Protein AF-A0A852K360-F1 (afdb_monomer_lite)

Structure (mmCIF, N/CA/C/O backbone):
data_AF-A0A852K360-F1
#
_entry.id   AF-A0A852K360-F1
#
loop_
_atom_site.group_PDB
_atom_site.id
_atom_site.type_symbol
_atom_site.label_atom_id
_atom_site.label_alt_id
_atom_site.label_comp_id
_atom_site.label_asym_id
_atom_site.label_entity_id
_atom_site.label_seq_id
_atom_site.pdbx_PDB_ins_code
_atom_site.Cartn_x
_atom_site.Cartn_y
_atom_site.Cartn_z
_atom_site.occupancy
_atom_site.B_iso_or_equiv
_atom_site.auth_seq_id
_atom_site.auth_comp_id
_atom_site.auth_asym_id
_atom_site.auth_atom_id
_atom_site.pdbx_PDB_model_num
ATOM 1 N N . GLY A 1 1 ? 64.639 8.748 -26.384 1.00 38.12 1 GLY A N 1
ATOM 2 C CA . GLY A 1 1 ? 63.328 8.684 -27.054 1.00 38.12 1 GLY A CA 1
ATOM 3 C C . GLY A 1 1 ? 62.522 7.569 -26.426 1.00 38.12 1 GLY A C 1
ATOM 4 O O . GLY A 1 1 ? 63.135 6.596 -26.009 1.00 38.12 1 GLY A O 1
ATOM 5 N N . SER A 1 2 ? 61.213 7.790 -26.299 1.00 51.25 2 SER A N 1
ATOM 6 C CA . SER A 1 2 ? 60.195 6.983 -25.611 1.00 51.25 2 SER A CA 1
ATOM 7 C C . SER A 1 2 ? 60.299 5.470 -25.779 1.00 51.25 2 SER A C 1
ATOM 9 O O . SER A 1 2 ? 60.521 4.977 -26.881 1.00 51.25 2 SER A O 1
ATOM 11 N N . ALA A 1 3 ? 60.004 4.755 -24.694 1.00 44.69 3 ALA A N 1
ATOM 12 C CA . ALA A 1 3 ? 59.509 3.386 -24.735 1.00 44.69 3 ALA A CA 1
ATOM 13 C C . ALA A 1 3 ? 58.114 3.373 -24.090 1.00 44.69 3 ALA A C 1
ATOM 15 O O . ALA A 1 3 ? 57.970 3.178 -22.885 1.00 44.69 3 ALA A O 1
ATOM 16 N N . ASP A 1 4 ? 57.093 3.637 -24.905 1.00 55.25 4 ASP A N 1
ATOM 17 C CA . ASP A 1 4 ? 55.687 3.478 -24.542 1.00 55.25 4 ASP A CA 1
ATOM 18 C C . ASP A 1 4 ? 55.355 1.979 -24.517 1.00 55.25 4 ASP A C 1
ATOM 20 O O . ASP A 1 4 ? 55.183 1.344 -25.558 1.00 55.25 4 ASP A O 1
ATOM 24 N N . SER A 1 5 ? 55.292 1.383 -23.325 1.00 63.78 5 SER A N 1
ATOM 25 C CA . SER A 1 5 ? 54.733 0.037 -23.157 1.00 63.78 5 SER A CA 1
ATOM 26 C C . SER A 1 5 ? 53.223 0.155 -22.995 1.00 63.78 5 SER A C 1
ATOM 28 O O . SER A 1 5 ? 52.717 0.456 -21.913 1.00 63.78 5 SER A O 1
ATOM 30 N N . TYR A 1 6 ? 52.510 -0.062 -24.101 1.00 50.16 6 TYR A N 1
ATOM 31 C CA . TYR A 1 6 ? 51.060 -0.205 -24.140 1.00 50.16 6 TYR A CA 1
ATOM 32 C C . TYR A 1 6 ? 50.628 -1.299 -23.162 1.00 50.16 6 TYR A C 1
ATOM 34 O O . TYR A 1 6 ? 50.781 -2.492 -23.413 1.00 50.16 6 TYR A O 1
ATOM 42 N N . THR A 1 7 ? 50.061 -0.881 -22.036 1.00 49.69 7 THR A N 1
ATOM 43 C C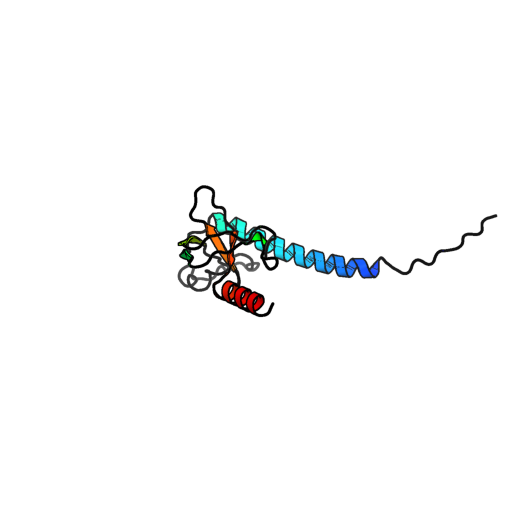A . THR A 1 7 ? 49.240 -1.765 -21.217 1.00 49.69 7 THR A CA 1
ATOM 44 C C . THR A 1 7 ? 47.967 -2.018 -22.014 1.00 49.69 7 THR A C 1
ATOM 46 O O . THR A 1 7 ? 47.090 -1.157 -22.078 1.00 49.69 7 THR A O 1
ATOM 49 N N . SER A 1 8 ? 47.874 -3.174 -22.669 1.00 53.16 8 SER A N 1
ATOM 50 C CA . SER A 1 8 ? 46.622 -3.682 -23.225 1.00 53.16 8 SER A CA 1
ATOM 51 C C . SER A 1 8 ? 45.632 -3.887 -22.076 1.00 53.16 8 SER A C 1
ATOM 53 O O . SER A 1 8 ? 45.617 -4.938 -21.440 1.00 53.16 8 SER A O 1
ATOM 55 N N . ARG A 1 9 ? 44.832 -2.862 -21.763 1.00 56.00 9 ARG A N 1
ATOM 56 C CA . ARG A 1 9 ? 43.651 -3.016 -20.909 1.00 56.00 9 ARG A CA 1
ATOM 57 C C . ARG A 1 9 ? 42.599 -3.745 -21.750 1.00 56.00 9 ARG A C 1
ATOM 59 O O . ARG A 1 9 ? 42.211 -3.205 -22.787 1.00 56.00 9 ARG A O 1
ATOM 66 N N . PRO A 1 10 ? 42.161 -4.955 -21.370 1.00 50.22 10 PRO A N 1
ATOM 67 C CA . PRO A 1 10 ? 41.030 -5.577 -22.033 1.00 50.22 10 PRO A CA 1
ATOM 68 C C . PRO A 1 10 ? 39.787 -4.701 -21.813 1.00 50.22 10 PRO A C 1
ATOM 70 O O . PRO A 1 10 ? 39.652 -4.030 -20.789 1.00 50.22 10 PRO A O 1
ATOM 73 N N . SER A 1 11 ? 38.935 -4.671 -22.829 1.00 49.25 11 SER A N 1
ATOM 74 C CA . SER A 1 11 ? 37.695 -3.909 -22.982 1.00 49.25 11 SER A CA 1
ATOM 75 C C . SER A 1 11 ? 36.753 -4.010 -21.773 1.00 49.25 11 SER A C 1
ATOM 77 O O . SER A 1 11 ? 35.892 -4.881 -21.724 1.00 49.25 11 SER A O 1
ATOM 79 N N . LEU A 1 12 ? 36.903 -3.090 -20.818 1.00 53.78 12 LEU A N 1
ATOM 80 C CA . LEU A 1 12 ? 35.995 -2.909 -19.678 1.00 53.78 12 LEU A CA 1
ATOM 81 C C . LEU A 1 12 ? 34.682 -2.206 -20.087 1.00 53.78 12 LEU A C 1
ATOM 83 O O . LEU A 1 12 ? 33.721 -2.230 -19.337 1.00 53.78 12 LEU A O 1
ATOM 87 N N . ASP A 1 13 ? 34.634 -1.608 -21.280 1.00 49.59 13 ASP A N 1
ATOM 88 C CA . ASP A 1 13 ? 33.533 -0.751 -21.755 1.00 49.59 13 ASP A CA 1
ATOM 89 C C . ASP A 1 13 ? 32.276 -1.536 -22.198 1.00 49.59 13 ASP A C 1
ATOM 91 O O . ASP A 1 13 ? 31.154 -1.041 -22.141 1.00 49.59 13 ASP A O 1
ATOM 95 N N . SER A 1 14 ? 32.442 -2.796 -22.617 1.00 48.38 14 SER A N 1
ATOM 96 C CA . SER A 1 14 ? 31.339 -3.611 -23.157 1.00 48.38 14 SER A CA 1
ATOM 97 C C . SER A 1 14 ? 30.596 -4.435 -22.102 1.00 48.38 14 SER A C 1
ATOM 99 O O . SER A 1 14 ? 29.448 -4.805 -22.328 1.00 48.38 14 SER A O 1
ATOM 101 N N . ASP A 1 15 ? 31.233 -4.715 -20.963 1.00 51.91 15 ASP A N 1
ATOM 102 C CA . ASP A 1 15 ? 30.609 -5.428 -19.839 1.00 51.91 15 ASP A CA 1
ATOM 103 C C . ASP A 1 15 ? 29.762 -4.459 -18.993 1.00 51.91 15 ASP A C 1
ATOM 105 O O . ASP A 1 15 ? 28.630 -4.765 -18.627 1.00 51.91 15 ASP A O 1
ATOM 109 N N . VAL A 1 16 ? 30.242 -3.218 -18.818 1.00 55.97 16 VAL A N 1
ATOM 110 C CA . VAL A 1 16 ? 29.524 -2.173 -18.068 1.00 55.97 16 VAL A CA 1
ATOM 111 C C . VAL A 1 16 ? 28.207 -1.757 -18.725 1.00 55.97 16 VAL A C 1
ATOM 113 O O . VAL A 1 16 ? 27.234 -1.560 -18.011 1.00 55.97 16 VAL A O 1
ATOM 116 N N . SER A 1 17 ? 28.122 -1.705 -20.062 1.00 59.53 17 SER A N 1
ATOM 117 C CA . SER A 1 17 ? 26.893 -1.276 -20.759 1.00 59.53 17 SER A CA 1
ATOM 118 C C . SER A 1 17 ? 25.708 -2.229 -20.548 1.00 59.53 17 SER A C 1
ATOM 120 O O . SER A 1 17 ? 24.575 -1.780 -20.413 1.00 59.53 17 SER A O 1
ATOM 122 N N . LEU A 1 18 ? 25.943 -3.547 -20.494 1.00 58.31 18 LEU A N 1
ATOM 123 C CA . LEU A 1 18 ? 24.863 -4.523 -20.278 1.00 58.31 18 LEU A CA 1
ATOM 124 C C . LEU A 1 18 ? 24.356 -4.515 -18.831 1.00 58.31 18 LEU A C 1
ATOM 126 O O . LEU A 1 18 ? 23.177 -4.781 -18.593 1.00 58.31 18 LEU A O 1
ATOM 130 N N . GLU A 1 19 ? 25.235 -4.226 -17.870 1.00 59.91 19 GLU A N 1
ATOM 131 C CA . GLU A 1 19 ? 24.853 -4.030 -16.471 1.00 59.91 19 GLU A CA 1
ATOM 132 C C . GLU A 1 19 ? 24.109 -2.693 -16.282 1.00 59.91 19 GLU A C 1
ATOM 134 O O . GLU A 1 19 ? 23.088 -2.664 -15.595 1.00 59.91 19 GLU A O 1
ATOM 139 N N . GLU A 1 20 ? 24.527 -1.624 -16.972 1.00 63.28 20 GLU A N 1
ATOM 140 C CA . GLU A 1 20 ? 23.839 -0.322 -16.975 1.00 63.28 20 GLU A CA 1
ATOM 141 C C . GLU A 1 20 ? 22.427 -0.412 -17.581 1.00 63.28 20 GLU A C 1
ATOM 143 O O . GLU A 1 20 ? 21.478 0.125 -17.010 1.00 63.28 20 GLU A O 1
ATOM 148 N N . ASP A 1 21 ? 22.244 -1.161 -18.676 1.00 70.75 21 ASP A N 1
ATOM 149 C CA . ASP A 1 21 ? 20.927 -1.397 -19.288 1.00 70.75 21 ASP A CA 1
ATOM 150 C C . ASP A 1 21 ? 19.978 -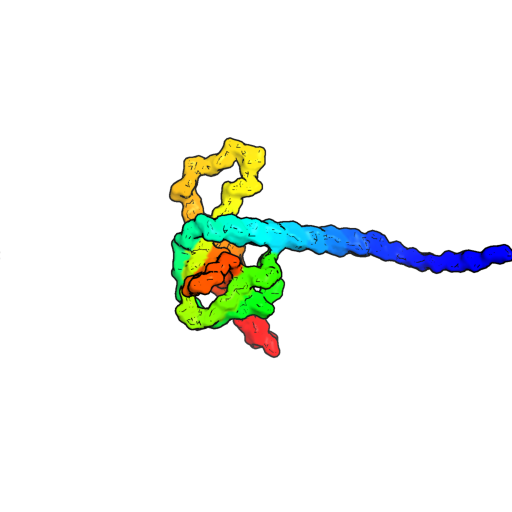2.168 -18.347 1.00 70.75 21 ASP A C 1
ATOM 152 O O . ASP A 1 21 ? 18.782 -1.867 -18.252 1.00 70.75 21 ASP A O 1
ATOM 156 N N . ARG A 1 22 ? 20.499 -3.161 -17.610 1.00 72.31 22 ARG A N 1
ATOM 157 C CA . ARG A 1 22 ? 19.728 -3.925 -16.609 1.00 72.31 22 ARG A CA 1
ATOM 158 C C . ARG A 1 22 ? 19.337 -3.061 -15.417 1.00 72.31 22 ARG A C 1
ATOM 160 O O . ARG A 1 22 ? 18.206 -3.153 -14.932 1.00 72.31 22 ARG A O 1
ATOM 167 N N . GLU A 1 23 ? 20.263 -2.234 -14.943 1.00 75.12 23 GLU A N 1
ATOM 168 C CA . GLU A 1 23 ? 20.017 -1.293 -13.855 1.00 75.12 23 GLU A CA 1
ATOM 169 C C . GLU A 1 23 ? 19.019 -0.203 -14.276 1.00 75.12 23 GLU A C 1
ATOM 171 O O . GLU A 1 23 ? 18.108 0.132 -13.513 1.00 75.12 23 GLU A O 1
ATOM 176 N N . GLY A 1 24 ? 19.102 0.260 -15.527 1.00 74.12 24 GLY A N 1
ATOM 177 C CA . GLY A 1 24 ? 18.138 1.162 -16.152 1.00 74.12 24 GLY A CA 1
ATOM 178 C C . GLY A 1 24 ? 16.721 0.589 -16.154 1.00 74.12 24 GLY A C 1
ATOM 179 O O . GLY A 1 24 ? 15.801 1.218 -15.627 1.00 74.12 24 GLY A O 1
ATOM 180 N N . ALA A 1 25 ? 16.547 -0.644 -16.637 1.00 73.50 25 ALA A N 1
ATOM 181 C CA . ALA A 1 25 ? 15.245 -1.314 -16.642 1.00 73.50 25 ALA A CA 1
ATOM 182 C C . ALA A 1 25 ? 14.663 -1.482 -15.226 1.00 73.50 25 ALA A C 1
ATOM 184 O O . ALA A 1 25 ? 13.468 -1.272 -15.003 1.00 73.50 25 ALA A O 1
ATOM 185 N N . ARG A 1 26 ? 15.501 -1.816 -14.235 1.00 75.44 26 ARG A N 1
ATOM 186 C CA . ARG A 1 26 ? 15.070 -1.919 -12.832 1.00 75.44 26 ARG A CA 1
ATOM 187 C C . ARG A 1 26 ? 14.580 -0.573 -12.297 1.00 75.44 26 ARG A C 1
ATOM 189 O O . ARG A 1 26 ? 13.523 -0.512 -11.667 1.00 75.44 26 ARG A O 1
ATOM 196 N N . ARG A 1 27 ? 15.324 0.499 -12.570 1.00 82.88 27 ARG A N 1
ATOM 197 C CA . ARG A 1 27 ? 14.981 1.859 -12.144 1.00 82.88 27 ARG A CA 1
ATOM 198 C C . ARG A 1 27 ? 13.682 2.353 -12.776 1.00 82.88 27 ARG A C 1
ATOM 200 O O . ARG A 1 27 ? 12.913 3.057 -12.125 1.00 82.88 27 ARG A O 1
ATOM 207 N N . GLU A 1 28 ? 13.416 1.989 -14.026 1.00 81.50 28 GLU A N 1
ATOM 208 C CA . GLU A 1 28 ? 12.157 2.313 -14.701 1.00 81.50 28 GLU A CA 1
ATOM 209 C C . GLU A 1 28 ? 10.958 1.628 -14.040 1.00 81.50 28 GLU A C 1
ATOM 211 O O . GLU A 1 28 ? 9.947 2.285 -13.777 1.00 81.50 28 GLU A O 1
ATOM 216 N N . VAL A 1 29 ? 11.082 0.339 -13.707 1.00 82.38 29 VAL A N 1
ATOM 217 C CA . VAL A 1 29 ? 10.035 -0.410 -12.994 1.00 82.38 29 VAL A CA 1
ATOM 218 C C . VAL A 1 29 ? 9.763 0.205 -11.620 1.00 82.38 29 VAL A C 1
ATOM 220 O O . VAL A 1 29 ? 8.604 0.433 -11.266 1.00 82.38 29 VAL A O 1
ATOM 223 N N . GLU A 1 30 ? 10.812 0.533 -10.865 1.00 87.19 30 GLU A N 1
ATOM 224 C CA . GLU A 1 30 ? 10.688 1.199 -9.565 1.00 87.19 30 GLU A CA 1
ATOM 225 C C . GLU A 1 30 ? 10.037 2.587 -9.694 1.00 87.19 30 GLU A C 1
ATOM 227 O O . GLU A 1 30 ? 9.103 2.918 -8.963 1.00 87.19 30 GLU A O 1
ATOM 232 N N . SER A 1 31 ? 10.452 3.384 -10.682 1.00 87.38 31 SER A N 1
ATOM 233 C CA . SER A 1 31 ? 9.845 4.687 -10.982 1.00 87.38 31 SER A CA 1
ATOM 234 C C . SER A 1 31 ? 8.353 4.559 -11.301 1.00 87.38 31 SER A C 1
ATOM 236 O O . SER A 1 31 ? 7.527 5.321 -10.789 1.00 87.38 31 SER A O 1
ATOM 238 N N . GLN A 1 32 ? 7.974 3.562 -12.104 1.00 84.94 32 GLN A N 1
ATOM 239 C CA . GLN A 1 32 ? 6.575 3.292 -12.418 1.00 84.94 32 GLN A CA 1
ATOM 240 C C . GLN A 1 32 ? 5.786 2.891 -11.164 1.00 84.94 32 GLN A C 1
ATOM 242 O O . GLN A 1 32 ? 4.669 3.371 -10.951 1.00 84.94 32 GLN A O 1
ATOM 247 N N . ALA A 1 33 ? 6.365 2.048 -10.308 1.00 89.56 33 ALA A N 1
ATOM 248 C CA . ALA A 1 33 ? 5.765 1.645 -9.043 1.00 89.56 33 ALA A CA 1
ATOM 249 C C . ALA A 1 33 ? 5.555 2.848 -8.101 1.00 89.56 33 ALA A C 1
ATOM 251 O O . ALA A 1 33 ? 4.470 3.004 -7.533 1.00 89.56 33 ALA A O 1
ATOM 252 N N . GLN A 1 34 ? 6.531 3.757 -8.021 1.00 91.81 34 GLN A N 1
ATOM 253 C CA . GLN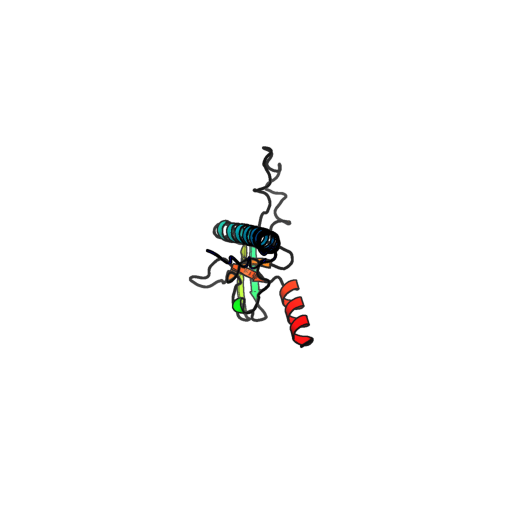 A 1 34 ? 6.430 4.990 -7.240 1.00 91.81 34 GLN A CA 1
ATOM 254 C C . GLN A 1 34 ? 5.300 5.894 -7.744 1.00 91.81 34 GLN A C 1
ATOM 256 O O . GLN A 1 34 ? 4.511 6.419 -6.956 1.00 91.81 34 GLN A O 1
ATOM 261 N N . GLN A 1 35 ? 5.155 6.044 -9.062 1.00 90.12 35 GLN A N 1
ATOM 262 C CA . GLN A 1 35 ? 4.054 6.822 -9.633 1.00 90.12 35 GLN A CA 1
ATOM 263 C C . GLN A 1 35 ? 2.682 6.237 -9.276 1.00 90.12 35 GLN A C 1
ATOM 265 O O . GLN A 1 35 ? 1.728 6.990 -9.061 1.00 90.12 35 GLN A O 1
ATOM 270 N N . GLN A 1 36 ? 2.559 4.910 -9.183 1.00 88.94 36 GLN A N 1
ATOM 271 C CA . GLN A 1 36 ? 1.308 4.279 -8.763 1.00 88.94 36 GLN A CA 1
ATOM 272 C C . GLN A 1 36 ? 0.980 4.546 -7.288 1.00 88.94 36 GLN A C 1
ATOM 274 O O . GLN A 1 36 ? -0.187 4.819 -6.986 1.00 88.94 36 GLN A O 1
ATOM 279 N N . LEU A 1 37 ? 1.975 4.546 -6.391 1.00 91.88 37 LEU A N 1
ATOM 280 C CA . LEU A 1 37 ? 1.796 4.971 -4.995 1.00 91.88 37 LEU A CA 1
ATOM 281 C C . LEU A 1 37 ? 1.291 6.417 -4.920 1.00 91.88 37 LEU A C 1
ATOM 283 O O . LEU A 1 37 ? 0.261 6.687 -4.301 1.00 91.88 37 LEU A O 1
ATOM 287 N N . GLU A 1 38 ? 1.958 7.344 -5.610 1.00 91.81 38 GLU A N 1
ATOM 288 C CA . GLU A 1 38 ? 1.589 8.765 -5.601 1.00 91.81 38 GLU A CA 1
ATOM 289 C C . GLU A 1 38 ? 0.148 8.994 -6.067 1.00 91.81 38 GLU A C 1
ATOM 291 O O . GLU A 1 38 ? -0.623 9.732 -5.448 1.00 91.81 38 GLU A O 1
ATOM 296 N N . ARG A 1 39 ? -0.272 8.291 -7.120 1.00 88.12 39 ARG A N 1
ATOM 297 C CA . ARG A 1 39 ? -1.646 8.378 -7.630 1.00 88.12 39 ARG A CA 1
ATOM 298 C C . ARG A 1 39 ? -2.662 7.782 -6.664 1.00 88.12 39 ARG A C 1
ATOM 300 O O . ARG A 1 39 ? -3.782 8.282 -6.581 1.00 88.12 39 ARG A O 1
ATOM 307 N N . ALA A 1 40 ? -2.298 6.734 -5.927 1.00 90.50 40 ALA A N 1
ATOM 308 C CA . ALA A 1 40 ? -3.185 6.083 -4.969 1.00 90.50 40 ALA A CA 1
ATOM 309 C C . ALA A 1 40 ? -3.503 6.947 -3.736 1.00 90.50 40 ALA A C 1
ATOM 311 O O . ALA A 1 40 ? -4.539 6.721 -3.105 1.00 90.50 40 ALA A O 1
ATOM 312 N N . LYS A 1 41 ? -2.692 7.973 -3.426 1.00 91.19 41 LYS A N 1
ATOM 313 C CA . LYS A 1 41 ? -2.942 8.925 -2.320 1.00 91.19 41 LYS A CA 1
ATOM 314 C C . LYS A 1 41 ? -4.356 9.500 -2.341 1.00 91.19 41 LYS A C 1
ATOM 316 O O . LYS A 1 41 ? -5.017 9.559 -1.305 1.00 91.19 41 LYS A O 1
ATOM 321 N N . HIS A 1 42 ? -4.841 9.832 -3.533 1.00 87.25 42 HIS A N 1
ATOM 322 C CA . HIS A 1 42 ? -6.135 10.483 -3.739 1.00 87.25 42 HIS A CA 1
ATOM 323 C C . HIS A 1 42 ? -7.257 9.506 -4.107 1.00 87.25 42 HIS A C 1
ATOM 325 O O . HIS A 1 42 ? -8.415 9.908 -4.203 1.00 87.25 42 HIS A O 1
ATOM 331 N N . LYS A 1 43 ? -6.942 8.222 -4.313 1.00 89.19 43 LYS A N 1
ATOM 332 C CA . LYS A 1 43 ? -7.951 7.206 -4.622 1.00 89.19 43 LYS A CA 1
ATOM 333 C C . LYS A 1 43 ? -8.806 6.907 -3.384 1.00 89.19 43 LYS A C 1
ATOM 335 O O . LYS A 1 43 ? -8.324 7.046 -2.249 1.00 89.19 43 LYS A O 1
ATOM 340 N N . PRO A 1 44 ? -10.073 6.499 -3.561 1.00 90.25 44 PRO A N 1
ATOM 341 C CA . PRO A 1 44 ? -10.909 6.091 -2.441 1.00 90.25 44 PRO A CA 1
ATOM 342 C C . PRO A 1 44 ? -10.313 4.871 -1.729 1.00 90.25 44 PRO A C 1
ATOM 344 O O . PRO A 1 44 ? -9.499 4.122 -2.276 1.00 90.25 44 PRO A O 1
ATOM 347 N N . VAL A 1 45 ? -10.698 4.694 -0.466 1.00 93.56 45 VAL A N 1
ATOM 348 C CA . VAL A 1 45 ? -10.440 3.439 0.247 1.00 93.56 45 VAL A CA 1
ATOM 349 C C . VAL A 1 45 ? -11.381 2.388 -0.332 1.00 93.56 45 VAL A C 1
ATOM 351 O O . VAL A 1 45 ? -12.590 2.592 -0.315 1.00 93.56 45 VAL A O 1
ATOM 354 N N . ALA A 1 46 ? -10.822 1.291 -0.837 1.00 92.81 46 ALA A N 1
ATOM 355 C CA . ALA A 1 46 ? -11.582 0.157 -1.346 1.00 92.81 46 ALA A CA 1
ATOM 356 C C . ALA A 1 46 ? -12.196 -0.627 -0.180 1.00 92.81 46 ALA A C 1
ATOM 358 O O . ALA A 1 46 ? -13.403 -0.839 -0.106 1.00 92.81 46 ALA A O 1
ATOM 359 N N . PHE A 1 47 ? -11.343 -1.031 0.763 1.00 94.88 47 PHE A N 1
ATOM 360 C CA . PHE A 1 47 ? -11.721 -1.756 1.968 1.00 94.88 47 PHE A CA 1
ATOM 361 C C . PHE A 1 47 ? -10.686 -1.536 3.075 1.00 94.88 47 PHE A C 1
ATOM 363 O O . PHE A 1 47 ? -9.582 -1.037 2.838 1.00 94.88 47 PHE A O 1
ATOM 370 N N . ALA A 1 48 ? -11.050 -1.910 4.298 1.00 96.69 48 ALA A N 1
ATOM 371 C CA . ALA A 1 48 ? -10.160 -1.892 5.447 1.00 96.69 48 ALA A CA 1
ATOM 372 C C . ALA A 1 48 ? -9.917 -3.316 5.948 1.00 96.69 48 ALA A C 1
ATOM 374 O O . ALA A 1 48 ? -10.806 -4.166 5.887 1.00 96.69 48 ALA A O 1
ATOM 375 N N . VAL A 1 49 ? -8.725 -3.566 6.476 1.00 97.62 49 VAL A N 1
ATOM 376 C CA . VAL A 1 49 ? -8.370 -4.847 7.097 1.00 97.62 49 VAL A CA 1
ATOM 377 C C . VAL A 1 49 ? -7.806 -4.618 8.487 1.00 97.62 49 VAL A C 1
ATOM 379 O O . VAL A 1 49 ? -7.187 -3.587 8.741 1.00 97.62 49 VAL A O 1
ATOM 382 N N . ARG A 1 50 ? -8.005 -5.594 9.377 1.00 98.31 50 ARG A N 1
ATOM 383 C CA . ARG A 1 50 ? -7.313 -5.667 10.665 1.00 98.31 50 ARG A CA 1
ATOM 384 C C . ARG A 1 50 ? -6.256 -6.759 10.596 1.00 98.31 50 ARG A C 1
ATOM 386 O O . ARG A 1 50 ? -6.580 -7.904 10.278 1.00 98.31 50 ARG A O 1
ATOM 393 N N . THR A 1 51 ? -5.016 -6.423 10.907 1.00 98.38 51 THR A N 1
ATOM 394 C CA . THR A 1 51 ? -3.886 -7.353 10.863 1.00 98.38 51 THR A CA 1
ATOM 395 C C . THR A 1 51 ? -3.965 -8.352 12.024 1.00 98.38 51 THR A C 1
ATOM 397 O O . THR A 1 51 ? -4.484 -8.061 13.105 1.00 98.38 51 THR A O 1
ATOM 400 N N . ASN A 1 52 ? -3.454 -9.567 11.817 1.00 97.44 52 ASN A N 1
ATOM 401 C CA . ASN A 1 52 ? -3.320 -10.582 12.876 1.00 97.44 52 ASN A CA 1
ATOM 402 C C . ASN A 1 52 ? -1.864 -10.970 13.155 1.00 97.44 52 ASN A C 1
ATOM 404 O O . ASN A 1 52 ? -1.605 -11.699 14.106 1.00 97.44 52 ASN A O 1
ATOM 408 N N . VAL A 1 53 ? -0.940 -10.469 12.343 1.00 96.62 53 VAL A N 1
ATOM 409 C CA . VAL A 1 53 ? 0.506 -10.645 12.464 1.00 96.62 53 VAL A CA 1
ATOM 410 C C . VAL A 1 53 ? 1.157 -9.272 12.365 1.00 96.62 53 VAL A C 1
ATOM 412 O O . VAL A 1 53 ? 0.523 -8.331 11.881 1.00 96.62 53 VAL A O 1
ATOM 415 N N . SER A 1 54 ? 2.397 -9.158 12.823 1.00 96.94 54 SER A N 1
ATOM 416 C CA . SER A 1 54 ? 3.235 -7.993 12.561 1.00 96.94 54 SER A CA 1
ATOM 417 C C . SER A 1 54 ? 4.001 -8.163 11.250 1.00 96.94 54 SER A C 1
ATOM 419 O O . SER A 1 54 ? 4.222 -9.277 10.772 1.00 96.94 54 SER A O 1
ATOM 421 N N . TYR A 1 55 ? 4.410 -7.042 10.670 1.00 97.31 55 TYR A N 1
ATOM 422 C CA . TYR A 1 55 ? 5.232 -6.987 9.471 1.00 97.31 55 TYR A CA 1
ATOM 423 C C . TYR A 1 55 ? 6.164 -5.778 9.536 1.00 97.31 55 TYR A C 1
ATOM 425 O O . TYR A 1 55 ? 5.750 -4.670 9.884 1.00 97.31 55 TYR A O 1
ATOM 433 N N . CYS A 1 56 ? 7.428 -5.998 9.179 1.00 95.50 56 CYS A N 1
ATOM 434 C CA . CYS A 1 56 ? 8.444 -4.959 9.118 1.00 95.50 56 CYS A CA 1
ATOM 435 C C . CYS A 1 56 ? 8.932 -4.801 7.676 1.00 95.50 56 CYS A C 1
ATOM 437 O O . CYS A 1 56 ? 9.786 -5.565 7.231 1.00 95.50 56 CYS A O 1
ATOM 439 N N . GLY A 1 57 ? 8.418 -3.794 6.964 1.00 94.00 57 GLY A N 1
ATOM 440 C CA . GLY A 1 57 ? 8.790 -3.519 5.575 1.00 94.00 57 GLY A CA 1
ATOM 441 C C . GLY A 1 57 ? 10.268 -3.205 5.353 1.00 94.00 57 GLY A C 1
ATOM 442 O O . GLY A 1 57 ? 10.776 -3.429 4.264 1.00 94.00 57 GLY A O 1
ATOM 443 N N . ALA A 1 58 ? 10.984 -2.772 6.394 1.00 91.31 58 ALA A N 1
ATOM 444 C CA . ALA A 1 58 ? 12.427 -2.532 6.331 1.00 91.31 58 ALA A CA 1
ATOM 445 C C . ALA A 1 58 ? 13.264 -3.817 6.179 1.00 91.31 58 ALA A C 1
ATOM 447 O O . ALA A 1 58 ? 14.453 -3.728 5.907 1.00 91.31 58 ALA A O 1
ATOM 448 N N . LEU A 1 59 ? 12.667 -4.994 6.399 1.00 87.81 59 LEU A N 1
ATOM 449 C CA . LEU A 1 59 ? 13.324 -6.293 6.222 1.00 87.81 59 LEU A CA 1
ATOM 450 C C . LEU A 1 59 ? 12.931 -6.974 4.900 1.00 87.81 59 LEU A C 1
ATOM 452 O O . LEU A 1 59 ? 13.399 -8.080 4.630 1.00 87.81 59 LEU A O 1
ATOM 456 N N . ASP A 1 60 ? 12.044 -6.357 4.112 1.00 90.06 60 ASP A N 1
ATOM 457 C CA . ASP A 1 60 ? 11.536 -6.915 2.861 1.00 90.06 60 ASP A CA 1
ATOM 458 C C . ASP A 1 60 ? 12.189 -6.236 1.644 1.00 90.06 60 ASP A C 1
ATOM 460 O O . ASP A 1 60 ? 11.719 -5.222 1.123 1.00 90.06 60 ASP A O 1
ATOM 464 N N . GLU A 1 61 ? 13.281 -6.844 1.177 1.00 89.81 61 GLU A N 1
ATOM 465 C CA . GLU A 1 61 ? 14.060 -6.411 0.006 1.00 89.81 61 GLU A CA 1
ATOM 466 C C . GLU A 1 61 ? 13.329 -6.623 -1.332 1.00 89.81 61 GLU A C 1
ATOM 468 O O . GLU A 1 61 ? 13.763 -6.134 -2.373 1.00 89.81 61 GLU A O 1
ATOM 473 N N . GLU A 1 62 ? 12.223 -7.368 -1.332 1.00 91.00 62 GLU A N 1
ATOM 474 C CA . GLU A 1 62 ? 11.457 -7.714 -2.531 1.00 91.00 62 GLU A CA 1
ATOM 475 C C . GLU A 1 62 ? 10.285 -6.714 -2.751 1.00 91.00 62 GLU A C 1
ATOM 477 O O . GLU A 1 62 ? 9.315 -7.021 -3.456 1.00 91.00 62 GLU A O 1
ATOM 482 N N . CYS A 1 63 ? 10.335 -5.536 -2.110 1.00 92.69 63 CYS A N 1
ATOM 483 C CA . CYS A 1 63 ? 9.389 -4.429 -2.287 1.00 92.69 63 CYS A CA 1
ATOM 484 C C . CYS A 1 63 ? 9.592 -3.700 -3.628 1.00 92.69 63 CYS A C 1
ATOM 486 O O . CYS A 1 63 ? 10.738 -3.440 -3.990 1.00 92.69 63 CYS A O 1
ATOM 488 N N . PRO A 1 64 ? 8.520 -3.322 -4.369 1.00 92.06 64 PRO A N 1
ATOM 489 C CA . PRO A 1 64 ? 8.657 -2.713 -5.696 1.00 92.06 64 PRO A CA 1
ATOM 490 C C . PRO A 1 64 ? 9.372 -1.360 -5.684 1.00 92.06 64 PRO A C 1
ATOM 492 O O . PRO A 1 64 ? 9.955 -0.975 -6.691 1.00 92.06 64 PRO A O 1
ATOM 495 N N . VAL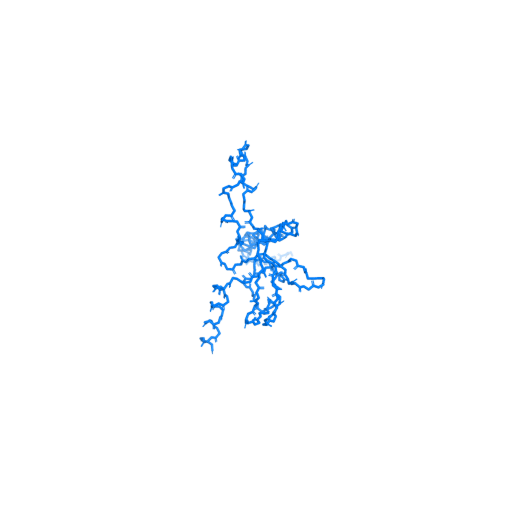 A 1 65 ? 9.303 -0.645 -4.559 1.00 93.56 65 VAL A N 1
ATOM 496 C CA . VAL A 1 65 ? 10.076 0.574 -4.312 1.00 93.56 65 VAL A CA 1
ATOM 497 C C . VAL A 1 65 ? 10.794 0.437 -2.982 1.00 93.56 65 VAL A C 1
ATOM 499 O O . VAL A 1 65 ? 10.172 0.106 -1.964 1.00 93.56 65 VAL A O 1
ATOM 502 N N . GLN A 1 66 ? 12.095 0.711 -2.978 1.00 91.12 66 GLN A N 1
ATOM 503 C CA . GLN A 1 66 ? 12.903 0.594 -1.772 1.00 91.12 66 GLN A CA 1
ATOM 504 C C . GLN A 1 66 ? 12.418 1.567 -0.689 1.00 91.12 66 GLN A C 1
ATOM 506 O O . GLN A 1 66 ? 12.167 2.743 -0.942 1.00 91.12 66 GLN A O 1
ATOM 511 N N . GLY A 1 67 ? 12.246 1.065 0.537 1.00 92.06 67 GLY A N 1
ATOM 512 C CA . GLY A 1 67 ? 11.790 1.870 1.677 1.00 92.06 67 GLY A CA 1
ATOM 513 C C . GLY A 1 67 ? 10.310 2.275 1.652 1.00 92.06 67 GLY A C 1
ATOM 514 O O . GLY A 1 67 ? 9.863 2.958 2.569 1.00 92.06 67 GLY A O 1
ATOM 515 N N . ALA A 1 68 ? 9.533 1.846 0.654 1.00 95.44 68 ALA A N 1
ATOM 516 C CA . ALA A 1 68 ? 8.110 2.176 0.546 1.00 95.44 68 ALA A CA 1
ATOM 517 C C . ALA A 1 68 ? 7.171 1.077 1.079 1.00 95.44 68 ALA A C 1
ATOM 519 O O . ALA A 1 68 ? 5.950 1.190 0.947 1.00 95.44 68 ALA A O 1
ATOM 520 N N . ALA A 1 69 ? 7.711 0.000 1.655 1.00 96.88 69 ALA A N 1
ATOM 521 C CA . ALA A 1 69 ? 6.922 -1.019 2.338 1.00 96.88 69 ALA A CA 1
ATOM 522 C C . ALA A 1 69 ? 6.456 -0.519 3.711 1.00 96.88 69 ALA A C 1
ATOM 524 O O . ALA A 1 69 ? 7.210 0.097 4.458 1.00 96.88 69 ALA A O 1
ATOM 525 N N . ILE A 1 70 ? 5.211 -0.828 4.064 1.00 97.25 70 ILE A N 1
ATOM 526 C CA . ILE A 1 70 ? 4.625 -0.446 5.349 1.00 97.25 70 ILE A CA 1
ATOM 527 C C . ILE A 1 70 ? 5.268 -1.192 6.532 1.00 97.25 70 ILE A C 1
ATOM 529 O O . ILE A 1 70 ? 5.760 -2.311 6.399 1.00 97.25 70 ILE A O 1
ATOM 533 N N . ASN A 1 71 ? 5.165 -0.624 7.731 1.00 97.19 71 ASN A N 1
ATOM 534 C CA . ASN A 1 71 ? 5.360 -1.341 8.990 1.00 97.19 71 ASN A CA 1
ATOM 535 C C . ASN A 1 71 ? 4.029 -1.368 9.749 1.00 97.19 71 ASN A C 1
ATOM 537 O O . ASN A 1 71 ? 3.365 -0.335 9.856 1.00 97.19 71 ASN A O 1
ATOM 541 N N . PHE A 1 72 ? 3.641 -2.530 10.271 1.00 97.69 72 PHE A N 1
ATOM 542 C CA . PHE A 1 72 ? 2.453 -2.665 11.116 1.00 97.69 72 PHE A CA 1
ATOM 543 C C . PHE A 1 72 ? 2.633 -3.753 12.171 1.00 97.69 72 PHE A C 1
ATOM 545 O O . PHE A 1 72 ? 3.380 -4.719 11.993 1.00 97.69 72 PHE A O 1
ATOM 552 N N . GLU A 1 73 ? 1.894 -3.621 13.260 1.00 98.00 73 GLU A N 1
ATOM 553 C CA . GLU A 1 73 ? 1.780 -4.622 14.309 1.00 98.00 73 GLU A CA 1
ATOM 554 C C . GLU A 1 73 ? 0.506 -5.450 14.135 1.00 98.00 73 GLU A C 1
ATOM 556 O O . GLU A 1 73 ? -0.356 -5.154 13.305 1.00 98.00 73 GLU A O 1
ATOM 561 N N . ALA A 1 74 ? 0.378 -6.525 14.913 1.00 97.69 74 ALA A N 1
ATOM 562 C CA . ALA A 1 74 ? -0.881 -7.249 14.982 1.00 97.69 74 ALA A CA 1
ATOM 563 C C . ALA A 1 74 ? -1.967 -6.340 15.575 1.00 97.69 74 ALA A C 1
ATOM 565 O O . ALA A 1 74 ? -1.728 -5.613 16.532 1.00 97.69 74 ALA A O 1
ATOM 566 N N . LYS A 1 75 ? -3.192 -6.469 15.060 1.00 98.12 75 LYS A N 1
ATOM 567 C CA . LYS A 1 75 ? -4.381 -5.688 15.439 1.00 98.12 75 LYS A CA 1
ATOM 568 C C . LYS A 1 75 ? -4.415 -4.247 14.929 1.00 98.12 75 LYS A C 1
ATOM 570 O O . LYS A 1 75 ? -5.434 -3.592 15.148 1.00 98.12 75 LYS A O 1
ATOM 575 N N . ASP A 1 76 ? -3.411 -3.810 14.178 1.00 98.31 76 ASP A N 1
ATOM 576 C CA . ASP A 1 76 ? -3.484 -2.572 13.407 1.00 98.31 76 ASP A CA 1
ATOM 577 C C . ASP A 1 76 ? -4.568 -2.642 12.328 1.00 98.31 76 ASP A C 1
ATOM 579 O O . ASP A 1 76 ? -4.932 -3.711 11.829 1.00 98.31 76 ASP A O 1
ATOM 583 N N . PHE A 1 77 ? -5.072 -1.471 11.947 1.00 98.38 77 PHE A N 1
ATOM 584 C CA . PHE A 1 77 ? -5.992 -1.318 10.828 1.00 98.38 77 PHE A CA 1
ATOM 585 C C . PHE A 1 77 ? -5.272 -0.704 9.633 1.00 98.38 77 PHE A C 1
ATOM 587 O O . PHE A 1 77 ? -4.534 0.272 9.776 1.00 98.38 77 PHE A O 1
ATOM 594 N N . LEU A 1 78 ? -5.526 -1.247 8.444 1.00 98.38 78 LEU A N 1
ATOM 595 C CA . LEU A 1 78 ? -4.975 -0.760 7.183 1.00 98.38 78 LEU A CA 1
ATOM 596 C C . LEU A 1 78 ? -6.116 -0.362 6.248 1.00 98.38 78 LEU A C 1
ATOM 598 O O . LEU A 1 78 ? -7.077 -1.114 6.084 1.00 98.38 78 LEU A O 1
ATOM 602 N N . HIS A 1 79 ? -5.995 0.796 5.605 1.00 97.69 79 HIS A N 1
ATOM 603 C CA . HIS A 1 79 ? -6.855 1.186 4.491 1.00 97.69 79 HIS A CA 1
ATOM 604 C C . HIS A 1 79 ? -6.214 0.754 3.179 1.00 97.69 79 HIS A C 1
ATOM 606 O O . HIS A 1 79 ? -5.149 1.263 2.833 1.00 97.69 79 HIS A O 1
ATOM 612 N N . ILE A 1 80 ? -6.883 -0.118 2.428 1.00 96.31 80 ILE A N 1
ATOM 613 C CA . ILE A 1 80 ? -6.446 -0.538 1.096 1.00 96.31 80 ILE A CA 1
ATOM 614 C C . ILE A 1 80 ? -7.081 0.378 0.054 1.00 96.31 80 ILE A C 1
ATOM 616 O O . ILE A 1 80 ? -8.280 0.658 0.106 1.00 96.31 80 ILE A O 1
ATOM 620 N N . LYS A 1 81 ? -6.274 0.891 -0.874 1.00 93.06 81 LYS A N 1
ATOM 621 C CA . LYS A 1 81 ? -6.721 1.756 -1.970 1.00 93.06 81 LYS A CA 1
ATOM 622 C C . LYS A 1 81 ? -7.034 0.934 -3.212 1.00 93.06 81 LYS A C 1
ATOM 624 O O . LYS A 1 81 ? -6.435 -0.110 -3.450 1.00 93.06 81 LYS A O 1
ATOM 629 N N . GLU A 1 82 ? -7.937 1.444 -4.039 1.00 77.56 82 GLU A N 1
ATOM 630 C CA . GLU A 1 82 ? -8.143 0.897 -5.380 1.00 77.56 82 GLU A CA 1
ATOM 631 C C . GLU A 1 82 ? -6.909 1.155 -6.259 1.00 77.56 82 GLU A C 1
ATOM 633 O O . GLU A 1 82 ? -6.340 2.245 -6.269 1.00 77.56 82 GLU A O 1
ATOM 638 N N . VAL A 1 83 ? -6.501 0.168 -7.047 1.00 69.94 83 VAL A N 1
ATOM 639 C CA . VAL A 1 83 ? -5.391 0.233 -8.003 1.00 69.94 83 VAL A CA 1
ATOM 640 C C . VAL A 1 83 ? -5.935 -0.123 -9.383 1.00 69.94 83 VAL A C 1
ATOM 642 O O . VAL A 1 83 ? -5.847 -1.241 -9.875 1.00 69.94 83 VAL A O 1
ATOM 645 N N . SER A 1 84 ? -6.582 0.853 -10.016 1.00 62.31 84 SER A N 1
ATOM 646 C CA . SER A 1 84 ? -6.955 0.776 -11.427 1.00 62.31 84 SER A CA 1
ATOM 647 C C . SER A 1 84 ? -5.721 0.943 -12.323 1.00 62.31 84 SER A C 1
ATOM 649 O O . SER A 1 84 ? -5.152 2.030 -12.404 1.00 62.31 84 SER A O 1
ATOM 651 N N . TRP A 1 85 ? -5.338 -0.129 -13.026 1.00 51.38 85 TRP A N 1
ATOM 652 C CA . TRP A 1 85 ? -4.340 -0.130 -14.115 1.00 51.38 85 TRP A CA 1
ATOM 653 C C . TRP A 1 85 ? -4.833 0.611 -15.381 1.00 51.38 85 TRP A C 1
ATOM 655 O O . TRP A 1 85 ? -4.073 0.920 -16.293 1.00 51.38 85 TRP A O 1
ATOM 665 N N . ALA A 1 86 ? -6.130 0.921 -15.454 1.00 48.53 86 ALA A N 1
ATOM 666 C CA . ALA A 1 86 ? -6.833 1.221 -16.701 1.00 48.53 86 ALA A CA 1
ATOM 667 C C . ALA A 1 86 ? -6.588 2.607 -17.343 1.00 48.53 86 ALA A C 1
ATOM 669 O O . ALA A 1 86 ? -7.352 2.975 -18.230 1.00 48.53 86 ALA A O 1
ATOM 670 N N . ALA A 1 87 ? -5.568 3.380 -16.960 1.00 47.69 87 ALA A N 1
ATOM 671 C CA . ALA A 1 87 ? -5.386 4.733 -17.512 1.00 47.69 87 ALA A CA 1
ATOM 672 C C . ALA A 1 87 ? -4.135 4.949 -18.383 1.00 47.69 87 ALA A C 1
ATOM 674 O O . ALA A 1 87 ? -4.110 5.929 -19.119 1.00 47.69 87 ALA A O 1
ATOM 675 N N . GLU A 1 88 ? -3.129 4.068 -18.377 1.00 48.91 88 GLU A N 1
ATOM 676 C CA . GLU A 1 88 ? -1.846 4.371 -19.055 1.00 48.91 88 GLU A CA 1
ATOM 677 C C . GLU A 1 88 ? -1.586 3.630 -20.368 1.00 48.91 88 GLU A C 1
ATOM 679 O O . GLU A 1 88 ? -0.540 3.803 -20.982 1.00 48.91 88 GLU A O 1
ATOM 684 N N . GLY A 1 89 ? -2.562 2.865 -20.860 1.00 45.66 89 GLY A N 1
ATOM 685 C CA . GLY A 1 89 ? -2.479 2.190 -22.160 1.00 45.66 89 GLY A CA 1
ATOM 686 C C . GLY A 1 89 ? -3.289 2.829 -23.294 1.00 45.66 89 GLY A C 1
ATOM 687 O O . GLY A 1 89 ? -3.262 2.312 -24.410 1.00 45.66 89 GLY A O 1
ATOM 688 N N . SER A 1 90 ? -4.034 3.918 -23.064 1.00 44.03 90 SER A N 1
ATOM 689 C CA . SER A 1 90 ? -4.862 4.522 -24.122 1.00 44.03 90 SER A CA 1
ATOM 690 C C . SER A 1 90 ? -4.073 5.548 -24.938 1.00 44.03 90 SER A C 1
ATOM 692 O O . SER A 1 90 ? -4.403 6.726 -24.996 1.00 44.03 90 SER A O 1
ATOM 694 N N . ALA A 1 91 ? -3.062 5.066 -25.664 1.00 46.91 91 ALA A N 1
ATOM 695 C CA . ALA A 1 91 ? -2.546 5.753 -26.852 1.00 46.91 91 ALA A CA 1
ATOM 696 C C . ALA A 1 91 ? -3.558 5.726 -28.025 1.00 46.91 91 ALA A C 1
ATOM 698 O O . ALA A 1 91 ? -3.252 6.159 -29.133 1.00 46.91 91 ALA A O 1
ATOM 699 N N . ARG A 1 92 ? -4.777 5.206 -27.812 1.00 47.56 92 ARG A N 1
ATOM 700 C CA . ARG A 1 92 ? -5.859 5.163 -28.801 1.00 47.56 92 ARG A CA 1
ATOM 701 C C . ARG A 1 92 ? -7.217 5.449 -28.168 1.00 47.56 92 ARG A C 1
ATOM 703 O O . ARG A 1 92 ? -8.058 4.565 -28.152 1.00 47.56 92 ARG A O 1
ATOM 710 N N . GLY A 1 93 ? -7.425 6.668 -27.667 1.00 47.56 93 GLY A N 1
ATOM 711 C CA . GLY A 1 93 ? -8.707 7.399 -27.720 1.00 47.56 93 GLY A CA 1
ATOM 712 C C . GLY A 1 93 ? -10.029 6.671 -27.415 1.00 47.56 93 GLY A C 1
ATOM 713 O O . GLY A 1 93 ? -11.071 7.126 -27.868 1.00 47.56 93 GLY A O 1
ATOM 714 N N . GLN A 1 94 ? -10.026 5.562 -26.683 1.00 42.25 94 GLN A N 1
ATOM 715 C CA . GLN A 1 94 ? -11.217 4.826 -26.275 1.00 42.25 94 GLN A CA 1
ATOM 716 C C . GLN A 1 94 ? -11.031 4.466 -24.806 1.00 42.25 94 GLN A C 1
ATOM 718 O O . GLN A 1 94 ? -10.263 3.572 -24.449 1.00 42.25 94 GLN A O 1
ATOM 723 N N . ALA A 1 95 ? -11.696 5.227 -23.941 1.00 48.47 95 ALA A N 1
ATOM 724 C CA . ALA A 1 95 ? -11.975 4.771 -22.591 1.00 48.47 95 ALA A CA 1
ATOM 725 C C . ALA A 1 95 ? -12.895 3.536 -22.688 1.00 48.47 95 ALA A C 1
ATOM 727 O O . ALA A 1 95 ? -13.768 3.509 -23.562 1.00 48.47 95 ALA A O 1
ATOM 728 N N . PRO A 1 96 ? -12.729 2.509 -21.837 1.00 47.81 96 PRO A N 1
ATOM 729 C CA . PRO A 1 96 ? -13.663 1.391 -21.812 1.00 47.81 96 PRO A CA 1
ATOM 730 C C . PRO A 1 96 ? -15.087 1.908 -21.527 1.00 47.81 96 PRO A C 1
ATOM 732 O O . PRO A 1 96 ? -15.254 2.797 -20.689 1.00 47.81 96 PRO A O 1
ATOM 735 N N . PRO A 1 97 ? -16.122 1.364 -22.190 1.00 46.19 97 PRO A N 1
ATOM 736 C CA . PRO A 1 97 ? -17.460 1.961 -22.222 1.00 46.19 97 PRO A CA 1
ATOM 737 C C . PRO A 1 97 ? -18.237 1.899 -20.895 1.00 46.19 97 PRO A C 1
ATOM 739 O O . PRO A 1 97 ? -19.367 2.376 -20.835 1.00 46.19 97 PRO A O 1
ATOM 742 N N . CYS A 1 98 ? -17.682 1.324 -19.823 1.00 43.19 98 CYS A N 1
ATOM 743 C CA . CYS A 1 98 ? -18.427 1.092 -18.586 1.00 43.19 98 CYS A CA 1
ATOM 744 C C . CYS A 1 98 ? -17.558 1.298 -17.329 1.00 43.19 98 CYS A C 1
ATOM 746 O O . CYS A 1 98 ? -16.978 0.333 -16.828 1.00 43.19 98 CYS A O 1
ATOM 748 N N . PRO A 1 99 ? -17.515 2.508 -16.737 1.00 52.88 99 PRO A N 1
ATOM 749 C CA . PRO A 1 99 ? -16.864 2.732 -15.440 1.00 52.88 99 PRO A CA 1
ATOM 750 C C . PRO A 1 99 ? -17.522 1.950 -14.284 1.00 52.88 99 PRO A C 1
ATOM 752 O O . PRO A 1 99 ? -16.912 1.777 -13.236 1.00 52.88 99 PRO A O 1
ATOM 755 N N . HIS A 1 100 ? -18.741 1.432 -14.475 1.00 49.25 100 HIS A N 1
ATOM 756 C CA . HIS A 1 100 ? -19.505 0.696 -13.461 1.00 49.25 100 HIS A CA 1
ATOM 757 C C . HIS A 1 100 ? -19.305 -0.835 -13.485 1.00 49.25 100 HIS A C 1
ATOM 759 O O . HIS A 1 100 ? -19.771 -1.517 -12.578 1.00 49.25 100 HIS A O 1
ATOM 765 N N . LEU A 1 101 ? -18.634 -1.396 -14.502 1.00 48.06 101 LEU A N 1
ATOM 766 C CA . LEU A 1 101 ? -18.374 -2.846 -14.631 1.00 48.06 101 LEU A CA 1
ATOM 767 C C . LEU A 1 101 ? -16.912 -3.234 -14.336 1.00 48.06 101 LEU A C 1
ATOM 769 O O . LEU A 1 101 ? -16.583 -4.417 -14.325 1.00 48.06 101 LEU A O 1
ATOM 773 N N . CYS A 1 102 ? -16.052 -2.263 -14.012 1.00 47.91 102 CYS A N 1
ATOM 774 C CA . CYS A 1 102 ? -14.652 -2.481 -13.632 1.00 47.91 102 CYS A CA 1
ATOM 775 C C . CYS A 1 102 ? -14.316 -2.515 -12.112 1.00 47.91 102 CYS A C 1
ATOM 777 O O . CYS A 1 102 ? -13.124 -2.429 -11.811 1.00 47.91 102 CYS A O 1
ATOM 779 N N . PRO A 1 103 ? -15.236 -2.632 -11.123 1.00 50.84 103 PRO A N 1
ATOM 780 C CA . PRO A 1 103 ? -14.829 -2.525 -9.715 1.00 50.84 103 PRO A CA 1
ATOM 781 C C . PRO A 1 103 ? -14.086 -3.761 -9.170 1.00 50.84 103 PRO A C 1
ATOM 783 O O . PRO A 1 103 ? -13.392 -3.659 -8.163 1.00 50.84 103 PRO A O 1
ATOM 786 N N . VAL A 1 104 ? -14.181 -4.930 -9.821 1.00 47.28 104 VAL A N 1
ATOM 787 C CA . VAL A 1 104 ? -13.669 -6.195 -9.244 1.00 47.28 104 VAL A CA 1
ATOM 788 C C . VAL A 1 104 ? -12.195 -6.474 -9.583 1.00 47.28 104 VAL A C 1
ATOM 790 O O . VAL A 1 104 ? -11.514 -7.174 -8.841 1.00 47.28 104 VAL A O 1
ATOM 793 N N . LEU A 1 105 ? -11.655 -5.905 -10.667 1.00 48.91 105 LEU A N 1
ATOM 794 C CA . LEU A 1 105 ? -10.280 -6.192 -11.120 1.00 48.91 105 LEU A CA 1
ATOM 795 C C . LEU A 1 105 ? -9.222 -5.198 -10.603 1.00 48.91 105 LEU A C 1
ATOM 797 O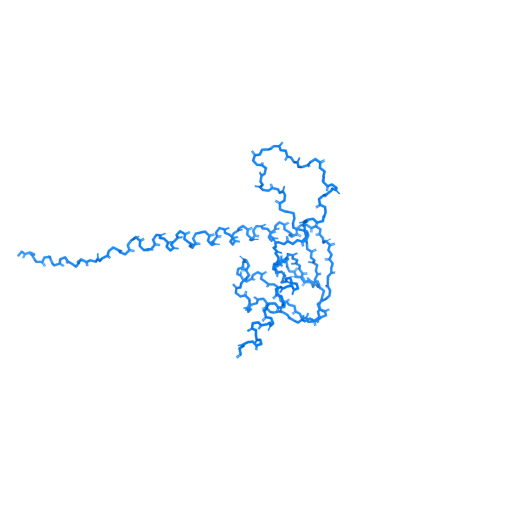 O . LEU A 1 105 ? -8.034 -5.411 -10.822 1.00 48.91 105 LEU A O 1
ATOM 801 N N . ALA A 1 106 ? -9.626 -4.133 -9.906 1.00 53.50 106 ALA A N 1
ATOM 802 C CA . ALA A 1 106 ? -8.779 -2.975 -9.603 1.00 53.50 106 ALA A CA 1
ATOM 803 C C . ALA A 1 106 ? -8.426 -2.826 -8.109 1.00 53.50 106 ALA A C 1
ATOM 805 O O . ALA A 1 106 ? -8.398 -1.712 -7.596 1.00 53.50 106 ALA A O 1
ATOM 806 N N . GLN A 1 107 ? -8.189 -3.921 -7.380 1.00 58.19 107 GLN A N 1
ATOM 807 C CA . GLN A 1 107 ? -7.947 -3.875 -5.922 1.00 58.19 107 GLN A CA 1
ATOM 808 C C . GLN A 1 107 ? -6.563 -4.375 -5.477 1.00 58.19 107 GLN A C 1
ATOM 810 O O . GLN A 1 107 ? -6.302 -4.481 -4.283 1.00 58.19 107 GLN A O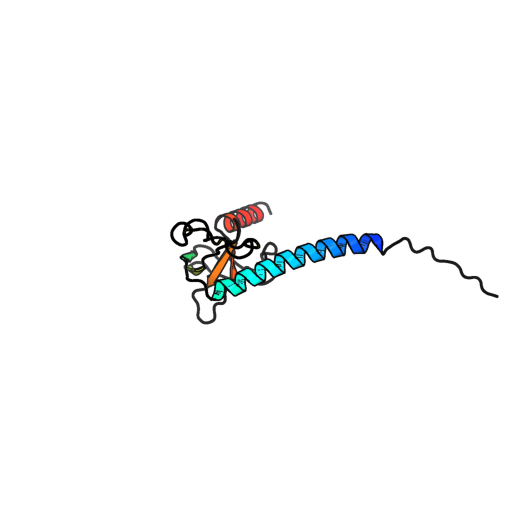 1
ATOM 815 N N . LYS A 1 108 ? -5.658 -4.671 -6.413 1.00 71.94 108 LYS A N 1
ATOM 816 C CA . LYS A 1 108 ? -4.287 -5.099 -6.103 1.00 71.94 108 LYS A CA 1
ATOM 817 C C . LYS A 1 108 ? -3.285 -4.437 -7.044 1.00 71.94 108 LYS A C 1
ATOM 819 O O . LYS A 1 108 ? -3.609 -4.226 -8.209 1.00 71.94 108 LYS A O 1
ATOM 824 N N . TYR A 1 109 ? -2.092 -4.114 -6.540 1.00 84.81 109 TYR A N 1
ATOM 825 C CA . TYR A 1 109 ? -0.987 -3.654 -7.387 1.00 84.81 109 TYR A CA 1
ATOM 826 C C . TYR A 1 109 ? -0.401 -4.851 -8.139 1.00 84.81 109 TYR A C 1
ATOM 828 O O . TYR A 1 109 ? -0.275 -4.832 -9.359 1.00 84.81 109 TYR A O 1
ATOM 836 N N . SER A 1 110 ? -0.142 -5.938 -7.412 1.00 87.88 110 SER A N 1
ATOM 837 C CA . SER A 1 110 ? 0.260 -7.233 -7.958 1.00 87.88 110 SER A CA 1
ATOM 838 C C . SER A 1 110 ? -0.329 -8.367 -7.112 1.00 87.88 110 SER A C 1
ATOM 840 O O . SER A 1 110 ? -1.144 -8.130 -6.220 1.00 87.88 110 SER A O 1
ATOM 842 N N . ASN A 1 111 ? 0.043 -9.621 -7.384 1.00 89.31 111 ASN A N 1
ATOM 843 C CA . ASN A 1 111 ? -0.356 -10.738 -6.518 1.00 89.31 111 ASN A CA 1
ATOM 844 C C . ASN A 1 111 ? 0.269 -10.648 -5.117 1.00 89.31 111 ASN A C 1
ATOM 846 O O . ASN A 1 111 ? -0.345 -11.085 -4.145 1.00 89.31 111 ASN A O 1
ATOM 850 N N . ASP A 1 112 ? 1.442 -10.029 -5.004 1.00 92.75 112 ASP A N 1
ATOM 851 C CA . ASP A 1 112 ? 2.217 -9.989 -3.762 1.00 92.75 112 ASP A CA 1
ATOM 852 C C . ASP A 1 112 ? 2.023 -8.685 -2.985 1.00 92.75 112 ASP A C 1
ATOM 854 O O . ASP A 1 112 ? 2.303 -8.630 -1.789 1.00 92.75 112 ASP A O 1
ATOM 858 N N . TRP A 1 113 ? 1.511 -7.645 -3.646 1.00 94.44 113 TRP A N 1
ATOM 859 C CA . TRP A 1 113 ? 1.465 -6.299 -3.093 1.00 94.44 113 TRP A CA 1
ATOM 860 C C . TRP A 1 113 ? 0.133 -5.598 -3.339 1.00 94.44 113 TRP A C 1
ATOM 862 O O . TRP A 1 113 ? -0.414 -5.563 -4.446 1.00 94.44 113 TRP A O 1
ATOM 872 N N . TRP A 1 114 ? -0.360 -4.968 -2.283 1.00 96.31 114 TRP A N 1
ATOM 873 C CA . TRP A 1 114 ? -1.423 -3.975 -2.301 1.00 96.31 114 TRP A CA 1
ATOM 874 C C . TRP A 1 114 ? -0.837 -2.581 -2.079 1.00 96.31 114 TRP A C 1
ATOM 876 O O . TRP A 1 114 ? 0.308 -2.436 -1.655 1.00 96.31 114 TRP A O 1
ATOM 886 N N . ILE A 1 115 ? -1.638 -1.551 -2.345 1.00 95.62 115 ILE A N 1
ATOM 887 C CA . ILE A 1 115 ? -1.307 -0.168 -1.997 1.00 95.62 115 ILE A CA 1
ATOM 888 C C . ILE A 1 115 ? -2.314 0.320 -0.966 1.00 95.62 115 ILE A C 1
ATOM 890 O O . ILE A 1 115 ? -3.525 0.166 -1.137 1.00 95.62 115 ILE A O 1
ATOM 894 N N . GLY A 1 116 ? -1.824 0.919 0.109 1.00 96.56 116 GLY A N 1
ATOM 895 C CA . GLY A 1 116 ? -2.677 1.407 1.176 1.00 96.56 116 GLY A CA 1
ATOM 896 C C . GLY A 1 116 ? -1.903 2.162 2.239 1.00 96.56 116 GLY A C 1
ATOM 897 O O . GLY A 1 116 ? -0.749 2.517 2.043 1.00 96.56 116 GLY A O 1
ATOM 898 N N . ARG A 1 117 ? -2.547 2.436 3.366 1.00 97.12 117 ARG A N 1
ATOM 899 C CA . ARG A 1 117 ? -1.930 3.171 4.473 1.00 97.12 117 ARG A CA 1
ATOM 900 C C . ARG A 1 117 ? -2.317 2.585 5.816 1.00 97.12 117 ARG A C 1
ATOM 902 O O . ARG A 1 117 ? -3.412 2.035 5.963 1.00 97.12 117 ARG A O 1
ATOM 909 N N . LEU A 1 118 ? -1.450 2.787 6.802 1.00 97.88 118 LEU A N 1
ATOM 910 C CA . LEU A 1 118 ? -1.777 2.546 8.202 1.00 97.88 118 LEU A CA 1
ATOM 911 C C . LEU A 1 118 ? -2.872 3.526 8.642 1.00 97.88 118 LEU A C 1
ATOM 913 O O . LEU A 1 118 ? -2.812 4.722 8.337 1.00 97.88 118 LEU A O 1
ATOM 917 N N . VAL A 1 119 ? -3.869 3.043 9.381 1.00 97.62 119 VAL A N 1
ATOM 918 C CA . VAL A 1 119 ? -4.899 3.893 9.992 1.00 97.62 119 VAL A CA 1
ATOM 919 C C . VAL A 1 119 ? -4.326 4.521 11.265 1.00 97.62 119 VAL A C 1
ATOM 921 O O . VAL A 1 119 ? -4.627 4.121 12.384 1.00 97.62 119 VAL A O 1
ATOM 924 N N . LYS A 1 120 ? -3.453 5.510 11.065 1.00 95.06 120 LYS A N 1
ATOM 925 C CA . LYS A 1 120 ? -2.816 6.321 12.107 1.00 95.06 120 LYS A CA 1
ATOM 926 C C . LYS A 1 120 ? -2.692 7.768 11.626 1.00 95.06 120 LYS A C 1
ATOM 928 O O . LYS A 1 120 ? -2.677 8.032 10.416 1.00 95.06 120 LYS A O 1
ATOM 933 N N . GLU A 1 121 ? -2.629 8.710 12.561 1.00 93.25 121 GLU A N 1
ATOM 934 C CA . GLU A 1 121 ? -2.286 10.099 12.248 1.00 93.25 121 GLU A CA 1
ATOM 935 C C . GLU A 1 121 ? -0.905 10.146 11.576 1.00 93.25 121 GLU A C 1
ATOM 937 O O . GLU A 1 121 ? 0.019 9.457 12.007 1.00 93.25 121 GLU A O 1
ATOM 942 N N . GLY A 1 122 ? -0.795 10.873 10.462 1.00 89.75 122 GLY A N 1
ATOM 943 C CA . GLY A 1 122 ? 0.437 10.928 9.667 1.00 89.75 122 GLY A CA 1
ATOM 944 C C . GLY A 1 122 ? 0.803 9.641 8.912 1.00 89.75 122 GLY A C 1
ATOM 945 O O . GLY A 1 122 ? 1.882 9.575 8.342 1.00 89.75 122 GLY A O 1
ATOM 946 N N . GLY A 1 123 ? -0.051 8.608 8.888 1.00 92.00 123 GLY A N 1
ATOM 947 C CA . GLY A 1 123 ? 0.237 7.388 8.122 1.00 92.00 123 GLY A CA 1
ATOM 948 C C . GLY A 1 123 ? 0.186 7.639 6.613 1.00 92.00 123 GLY A C 1
ATOM 949 O O . GLY A 1 123 ? -0.887 7.951 6.097 1.00 92.00 123 GLY A O 1
ATOM 950 N N . ASP A 1 124 ? 1.297 7.474 5.904 1.00 95.00 124 ASP A N 1
ATOM 951 C CA . ASP A 1 124 ? 1.372 7.681 4.454 1.00 95.00 124 ASP A CA 1
ATOM 952 C C . ASP A 1 124 ? 0.979 6.442 3.635 1.00 95.00 124 ASP A C 1
ATOM 954 O O . ASP A 1 124 ? 0.807 5.338 4.159 1.00 95.00 124 ASP A O 1
ATOM 958 N N . ILE A 1 125 ? 0.780 6.651 2.329 1.00 95.75 125 ILE A N 1
ATOM 959 C CA . ILE A 1 125 ? 0.588 5.567 1.360 1.00 95.75 125 ILE A CA 1
ATOM 960 C C . ILE A 1 125 ? 1.886 4.780 1.192 1.00 95.75 125 ILE A C 1
ATOM 962 O O . ILE A 1 125 ? 2.949 5.359 0.994 1.00 95.75 125 ILE A O 1
ATOM 966 N N . ALA A 1 126 ? 1.759 3.460 1.224 1.00 97.00 126 ALA A N 1
ATOM 967 C CA . ALA A 1 126 ? 2.844 2.498 1.168 1.00 97.00 126 ALA A CA 1
ATOM 968 C C . ALA A 1 126 ? 2.385 1.200 0.481 1.00 97.00 126 ALA A C 1
ATOM 970 O O . ALA A 1 126 ? 1.185 0.952 0.292 1.00 97.00 126 ALA A O 1
ATOM 971 N N . PHE A 1 127 ? 3.349 0.348 0.140 1.00 97.00 127 PHE A N 1
ATOM 972 C CA . PHE A 1 127 ? 3.088 -1.026 -0.267 1.00 97.00 127 PHE A CA 1
ATOM 973 C C . PHE A 1 127 ? 2.748 -1.890 0.947 1.00 97.00 127 PHE A C 1
ATOM 975 O O . PHE A 1 127 ? 3.431 -1.859 1.972 1.00 97.00 127 PHE A O 1
ATOM 982 N N . ILE A 1 128 ? 1.685 -2.679 0.818 1.00 97.44 128 ILE A N 1
ATOM 983 C CA . ILE A 1 128 ? 1.188 -3.591 1.848 1.00 97.44 128 ILE A CA 1
ATOM 984 C C . ILE A 1 128 ? 1.327 -5.021 1.315 1.00 97.44 128 ILE A C 1
ATOM 986 O O . ILE A 1 128 ? 0.787 -5.301 0.242 1.00 97.44 128 ILE A O 1
ATOM 990 N N . PRO A 1 129 ? 2.024 -5.931 2.018 1.00 97.19 129 PRO A N 1
ATOM 991 C CA . PRO A 1 129 ? 2.164 -7.310 1.568 1.00 97.19 129 PRO A CA 1
ATOM 992 C C . PRO A 1 129 ? 0.794 -7.996 1.528 1.00 97.19 129 PRO A C 1
ATOM 994 O O . PRO A 1 129 ? -0.001 -7.887 2.466 1.00 97.19 129 PRO A O 1
ATOM 997 N N . SER A 1 130 ? 0.511 -8.711 0.441 1.00 95.50 130 SER A N 1
ATOM 998 C CA . SER A 1 130 ? -0.699 -9.524 0.342 1.00 95.50 130 SER A CA 1
ATOM 999 C C . SER A 1 130 ? -0.629 -10.718 1.310 1.00 95.50 130 SER A C 1
ATOM 1001 O O . SER A 1 130 ? 0.465 -11.118 1.724 1.00 95.50 130 SER A O 1
ATOM 1003 N N . PRO A 1 131 ? -1.767 -11.348 1.659 1.00 95.19 131 PRO A N 1
ATOM 1004 C CA . PRO A 1 131 ? -1.759 -12.564 2.474 1.00 95.19 131 PRO A CA 1
ATOM 1005 C C . PRO A 1 131 ? -0.849 -13.664 1.907 1.00 95.19 131 PRO A C 1
ATOM 1007 O O . PRO A 1 131 ? -0.081 -14.265 2.651 1.00 95.19 131 PRO A O 1
ATOM 1010 N N . GLN A 1 132 ? -0.856 -13.849 0.582 1.00 94.19 132 GLN A N 1
ATOM 1011 C CA . GLN A 1 132 ? 0.005 -14.815 -0.105 1.00 94.19 132 GLN A CA 1
ATOM 1012 C C . GLN A 1 132 ? 1.494 -14.515 0.118 1.00 94.19 132 GLN A C 1
ATOM 1014 O O . GLN A 1 132 ? 2.282 -15.423 0.379 1.00 94.19 132 GLN A O 1
ATOM 1019 N N . ARG A 1 133 ? 1.892 -13.240 0.053 1.00 94.44 133 ARG A N 1
ATOM 1020 C CA . ARG A 1 133 ? 3.277 -12.833 0.307 1.00 94.44 133 ARG A CA 1
ATOM 1021 C C . ARG A 1 133 ? 3.688 -13.084 1.757 1.00 94.44 133 ARG A C 1
ATOM 1023 O O . ARG A 1 133 ? 4.776 -13.603 2.001 1.00 94.44 133 ARG A O 1
ATOM 1030 N N . LEU A 1 134 ? 2.817 -12.751 2.714 1.00 95.62 134 LEU A N 1
ATOM 1031 C CA . LEU A 1 134 ? 3.051 -13.024 4.138 1.00 95.62 134 LEU A CA 1
ATOM 1032 C C . LEU A 1 134 ? 3.274 -14.524 4.392 1.00 95.62 134 LEU A C 1
ATOM 1034 O O . LEU A 1 134 ? 4.180 -14.892 5.141 1.00 95.62 134 LEU A O 1
ATOM 1038 N N . GLU A 1 135 ? 2.501 -15.389 3.735 1.00 94.25 135 GLU A N 1
ATOM 1039 C CA . GLU A 1 135 ? 2.675 -16.844 3.808 1.00 94.25 135 GLU A CA 1
ATOM 1040 C C . GLU A 1 135 ? 4.010 -17.306 3.204 1.00 94.25 135 GLU A C 1
ATOM 1042 O O . GLU A 1 135 ? 4.733 -18.077 3.840 1.00 94.25 135 GLU A O 1
ATOM 1047 N N . ALA A 1 136 ? 4.376 -16.803 2.021 1.00 93.50 136 ALA A N 1
ATOM 1048 C CA . ALA A 1 136 ? 5.634 -17.146 1.356 1.00 93.50 136 ALA A CA 1
ATOM 1049 C C . ALA A 1 136 ? 6.865 -16.768 2.199 1.00 93.50 136 ALA A C 1
ATOM 1051 O O . ALA A 1 136 ? 7.799 -17.563 2.336 1.00 93.50 136 ALA A O 1
ATOM 1052 N N . MET A 1 137 ? 6.856 -15.585 2.821 1.00 92.00 137 MET A N 1
ATOM 1053 C CA . MET A 1 137 ? 7.936 -15.157 3.714 1.00 92.00 137 MET A CA 1
ATOM 1054 C C . MET A 1 137 ? 8.049 -16.045 4.953 1.00 92.00 137 MET A C 1
ATOM 1056 O O . MET A 1 137 ? 9.159 -16.399 5.348 1.00 92.00 137 MET A O 1
ATOM 1060 N N . ARG A 1 138 ? 6.917 -16.444 5.546 1.00 90.88 138 ARG A N 1
ATOM 1061 C CA . ARG A 1 138 ? 6.910 -17.341 6.707 1.00 90.88 138 ARG A CA 1
ATOM 1062 C C . ARG A 1 138 ? 7.546 -18.694 6.373 1.00 90.88 138 ARG A C 1
ATOM 1064 O O . ARG A 1 138 ? 8.425 -19.143 7.099 1.00 90.88 138 ARG A O 1
ATOM 1071 N N . LEU A 1 139 ? 7.181 -19.290 5.236 1.00 90.62 139 LEU A N 1
ATOM 1072 C CA . LEU A 1 139 ? 7.755 -20.563 4.772 1.00 90.62 139 LEU A CA 1
ATOM 1073 C C . LEU A 1 139 ? 9.265 -20.469 4.500 1.00 90.62 139 LEU A C 1
ATOM 1075 O O . LEU A 1 139 ? 9.999 -21.434 4.711 1.00 90.62 139 LEU A O 1
ATOM 1079 N N . LYS A 1 140 ? 9.741 -19.315 4.016 1.00 86.62 140 LYS A N 1
ATOM 1080 C CA . LYS A 1 140 ? 11.170 -19.050 3.778 1.00 86.62 140 LYS A CA 1
ATOM 1081 C C . LYS A 1 140 ? 11.955 -18.922 5.088 1.00 86.62 140 LYS A C 1
ATOM 1083 O O . LYS A 1 140 ? 13.123 -19.293 5.123 1.00 86.62 140 LYS A O 1
ATOM 1088 N N . GLN A 1 141 ? 11.328 -18.417 6.154 1.00 83.44 141 GLN A N 1
ATOM 1089 C CA . GLN A 1 141 ? 11.927 -18.361 7.492 1.00 83.44 141 GLN A CA 1
ATOM 1090 C C . GLN A 1 141 ? 12.003 -19.742 8.154 1.00 83.44 141 GLN A C 1
ATOM 1092 O O . GLN A 1 141 ? 12.999 -20.028 8.801 1.00 83.44 141 GLN A O 1
ATOM 1097 N N . GLU A 1 142 ? 11.003 -20.605 7.961 1.00 84.88 142 GLU A N 1
ATOM 1098 C CA . GLU A 1 142 ? 10.972 -21.963 8.539 1.00 84.88 142 GLU A CA 1
ATOM 1099 C C . GLU A 1 142 ? 12.023 -22.916 7.938 1.00 84.88 142 GLU A C 1
ATOM 1101 O O . GLU A 1 142 ? 12.366 -23.923 8.550 1.00 84.88 142 GLU A O 1
ATOM 1106 N N . GLN A 1 143 ? 12.534 -22.615 6.741 1.00 76.94 143 GLN A N 1
ATOM 1107 C CA . GLN A 1 143 ? 13.566 -23.405 6.052 1.00 76.94 143 GLN A CA 1
ATOM 1108 C C . GLN A 1 143 ? 15.005 -22.979 6.391 1.00 76.94 143 GLN A C 1
ATOM 1110 O O . GLN A 1 143 ? 15.949 -23.565 5.858 1.00 76.94 143 GLN A O 1
ATOM 1115 N N . LYS A 1 144 ? 15.178 -21.954 7.230 1.00 64.62 144 LYS A N 1
ATOM 1116 C CA . LYS A 1 144 ? 16.476 -21.454 7.696 1.00 64.62 144 LYS A CA 1
ATOM 1117 C C . LYS A 1 144 ? 16.770 -21.943 9.107 1.00 64.62 144 LYS A C 1
ATOM 1119 O O . LYS A 1 144 ? 17.949 -22.280 9.345 1.00 64.62 144 LYS A O 1
#

Organism: Spizella passerina (NCBI:txid40210)

Sequence (144 aa):
GSADSYTSRPSLDSDVSLEEDREGARREVESQAQQQLERAKHKPVAFAVRTNVSYCGALDEECPVQGAAINFEAKDFLHIKEVSWAAEGSARGQAPPCPHLCPVLAQKYSNDWWIGRLVKEGGDIAFIPSPQRLEAMRLKQEQK

Radius of gyration: 21.96 Å; chains: 1; bounding box: 83×34×44 Å

InterPro domains:
  IPR036028 SH3-like domain superfamily [SSF50044] (25-84)
  IPR036028 SH3-like domain superfamily [SSF50044] (107-143)
  IPR046937 Voltage-dependent L-type calcium channel subunit beta-1-4, N-terminal A domain [PF12052] (1-43)

Foldseek 3Di:
DDDDDDPPDPDPPVVVVVVVVVVVVLVVQLVVVVVQLVVQQPADQLDKDAAQAWDDVQVDPVFSHHPQADGDGHRWMKGFGWADPQDPPPPDDDRDPDPPPPSPPGRAPDPQWTWTWTPDVVTGIGIYGDPVNVVVVVVVVVVD

pLDDT: mean 78.61, std 19.7, range [38.12, 98.38]

Secondary structure (DSSP, 8-state):
------------HHHHHHHHHHHHHHHHHHHHHHHHHHHHTTSPEEEEEE-SS-EEGGG-TT-SSTT-B-EE-TT-EEEEEP---TTS--SSS---S-TTS-SSS-S-SSSSEEEEEESSTTPPEEEEE-HHHHHHHHHHHHT-